Protein AF-A0A535HM49-F1 (afdb_monomer_lite)

Secondary structure (DSSP, 8-state):
--GGGHHHHHHHHHHHHHHHHHHH-HHHHHHHTT--TTT-HHHHHHHHHHHHHHHHHHHHHT-S-HHHHHHHHHHHHHHHHHHHHHHHHHHHTTSS-HHHHHHHHHHHHHHHHHHHHHHHHHHHT-

Structure (mmCIF, N/CA/C/O backbone):
data_AF-A0A535HM49-F1
#
_entry.id   AF-A0A535HM49-F1
#
loop_
_atom_site.group_PDB
_atom_site.id
_atom_site.type_symbol
_atom_site.label_atom_id
_atom_site.label_alt_id
_atom_site.label_comp_id
_atom_site.label_asym_id
_atom_site.label_entity_id
_atom_site.label_seq_id
_atom_site.pdbx_PDB_ins_code
_atom_site.Cartn_x
_atom_site.Cartn_y
_atom_site.Cartn_z
_atom_site.occupancy
_atom_site.B_iso_or_equiv
_atom_site.auth_seq_id
_atom_site.auth_comp_id
_atom_site.auth_asym_id
_atom_site.auth_atom_id
_atom_site.pdbx_PDB_model_num
ATOM 1 N N . MET A 1 1 ? -21.939 -0.656 11.832 1.00 58.00 1 MET A N 1
ATOM 2 C CA . MET A 1 1 ? -20.981 0.037 10.947 1.00 58.00 1 MET A CA 1
ATOM 3 C C . MET A 1 1 ? -21.359 1.504 10.981 1.00 58.00 1 MET A C 1
ATOM 5 O O . MET A 1 1 ? -22.457 1.829 10.551 1.00 58.00 1 MET A O 1
ATOM 9 N N . THR A 1 2 ? -20.556 2.350 11.621 1.00 68.56 2 THR A N 1
ATOM 10 C CA . THR A 1 2 ? -20.853 3.791 11.735 1.00 68.56 2 THR A CA 1
ATOM 11 C C . THR A 1 2 ? -20.188 4.555 10.585 1.00 68.56 2 THR A C 1
ATOM 13 O O . THR A 1 2 ? -19.307 4.017 9.915 1.00 68.56 2 THR A O 1
ATOM 16 N N . LEU A 1 3 ? -20.561 5.817 10.339 1.00 64.12 3 LEU A N 1
ATOM 17 C CA . LEU A 1 3 ? -19.879 6.653 9.332 1.00 64.12 3 LEU A CA 1
ATOM 18 C C . LEU A 1 3 ? -18.370 6.800 9.615 1.00 64.12 3 LEU A C 1
ATOM 20 O O . LEU A 1 3 ? -17.575 6.915 8.685 1.00 64.12 3 LEU A O 1
ATOM 24 N N . ALA A 1 4 ? -17.963 6.708 10.886 1.00 72.50 4 ALA A N 1
ATOM 25 C CA . ALA A 1 4 ? -16.563 6.721 11.307 1.00 72.50 4 ALA A CA 1
ATOM 26 C C . ALA A 1 4 ? -15.765 5.487 10.831 1.00 72.50 4 ALA A C 1
ATOM 28 O O . ALA A 1 4 ? -14.541 5.549 10.726 1.00 72.50 4 ALA A O 1
ATOM 29 N N . ASP A 1 5 ? -16.439 4.380 10.494 1.00 81.06 5 ASP A N 1
ATOM 30 C CA . ASP A 1 5 ? -15.800 3.173 9.959 1.00 81.06 5 ASP A CA 1
ATOM 31 C C . ASP A 1 5 ? -15.510 3.256 8.455 1.00 81.06 5 ASP A C 1
ATOM 33 O O . ASP A 1 5 ? -14.671 2.499 7.957 1.00 81.06 5 ASP A O 1
ATOM 37 N N . ALA A 1 6 ? -16.179 4.150 7.717 1.00 85.12 6 ALA A N 1
ATOM 38 C CA . ALA A 1 6 ? -16.119 4.180 6.255 1.00 85.12 6 ALA A CA 1
ATOM 39 C C . ALA A 1 6 ? -14.684 4.311 5.697 1.00 85.12 6 ALA A C 1
ATOM 41 O O . ALA A 1 6 ? -14.336 3.526 4.811 1.00 85.12 6 ALA A O 1
ATOM 42 N N . PRO A 1 7 ? -13.799 5.183 6.233 1.00 85.56 7 PRO A N 1
ATOM 43 C CA . PRO A 1 7 ? -12.413 5.267 5.768 1.00 85.56 7 PRO A CA 1
ATOM 44 C C . PRO A 1 7 ? -11.630 3.968 5.987 1.00 85.56 7 PRO A C 1
ATOM 46 O O . PRO A 1 7 ? -10.865 3.553 5.119 1.00 85.56 7 PRO A O 1
ATOM 49 N N . ARG A 1 8 ? -11.841 3.292 7.125 1.00 90.81 8 ARG A N 1
ATOM 50 C CA . ARG A 1 8 ? -11.186 2.015 7.448 1.00 90.81 8 ARG A CA 1
ATOM 51 C C . ARG A 1 8 ? -11.660 0.900 6.519 1.00 90.81 8 ARG A C 1
ATOM 53 O O . ARG A 1 8 ? -10.836 0.128 6.037 1.00 90.81 8 ARG A O 1
ATOM 60 N N . VAL A 1 9 ? -12.965 0.813 6.267 1.00 90.94 9 VAL A N 1
ATOM 61 C CA . VAL A 1 9 ? -13.550 -0.205 5.380 1.00 90.94 9 VAL A CA 1
ATOM 62 C C . VAL A 1 9 ? -13.108 0.018 3.935 1.00 90.94 9 VAL A C 1
ATOM 64 O O . VAL A 1 9 ? -12.677 -0.930 3.283 1.00 90.94 9 VAL A O 1
ATOM 67 N N . ALA A 1 10 ? -13.124 1.264 3.453 1.00 89.00 10 ALA A N 1
ATOM 68 C CA . ALA A 1 10 ? -12.599 1.607 2.133 1.00 89.00 10 ALA A CA 1
ATOM 69 C C . ALA A 1 10 ? -11.110 1.242 2.012 1.00 89.00 10 ALA A C 1
ATOM 71 O O . ALA A 1 10 ? -10.700 0.598 1.047 1.00 89.00 10 ALA A O 1
ATOM 72 N N . LEU A 1 11 ? -10.311 1.575 3.030 1.00 88.06 11 LEU A N 1
ATOM 73 C CA . LEU A 1 11 ? -8.896 1.221 3.091 1.00 88.06 11 LEU A CA 1
ATOM 74 C C . LEU A 1 11 ? -8.677 -0.300 3.072 1.00 88.06 11 LEU A C 1
ATOM 76 O O . LEU A 1 11 ? -7.763 -0.776 2.399 1.00 88.06 11 LEU A O 1
ATOM 80 N N . ALA A 1 12 ? -9.505 -1.071 3.779 1.00 93.50 12 ALA A N 1
ATOM 81 C CA . ALA A 1 12 ? -9.449 -2.529 3.756 1.00 93.50 12 ALA A CA 1
ATOM 82 C C . ALA A 1 12 ? -9.787 -3.090 2.368 1.00 93.50 12 ALA A C 1
ATOM 84 O O . ALA A 1 12 ? -9.040 -3.912 1.842 1.00 93.50 12 ALA A O 1
ATOM 85 N N . ALA A 1 13 ? -10.863 -2.604 1.745 1.00 94.00 13 ALA A N 1
ATOM 86 C CA . ALA A 1 13 ? -11.295 -3.046 0.423 1.00 94.00 13 ALA A CA 1
ATOM 87 C C . ALA A 1 13 ? -10.220 -2.793 -0.644 1.00 94.00 13 ALA A C 1
ATOM 89 O O . ALA A 1 13 ? -9.828 -3.716 -1.358 1.00 94.00 13 ALA A O 1
ATOM 90 N N . VAL A 1 14 ? -9.676 -1.572 -0.694 1.00 90.38 14 VAL A N 1
ATOM 91 C CA . VAL A 1 14 ? -8.587 -1.209 -1.617 1.00 90.38 14 VAL A CA 1
ATOM 92 C C . VAL A 1 14 ? -7.386 -2.136 -1.434 1.00 90.38 14 VAL A C 1
ATOM 94 O O . VAL A 1 14 ? -6.795 -2.588 -2.414 1.00 90.38 14 VAL A O 1
ATOM 97 N N . ARG A 1 15 ? -7.036 -2.468 -0.187 1.00 91.75 15 ARG A N 1
ATOM 98 C CA . ARG A 1 15 ? -5.926 -3.378 0.109 1.00 91.75 15 ARG A CA 1
ATOM 99 C C . ARG A 1 15 ? -6.175 -4.804 -0.347 1.00 91.75 15 ARG A C 1
ATOM 101 O O . ARG A 1 15 ? -5.292 -5.397 -0.956 1.00 91.75 15 ARG A O 1
ATOM 108 N N . LEU A 1 16 ? -7.347 -5.352 -0.057 1.00 95.75 16 LEU A N 1
ATOM 109 C CA . LEU A 1 16 ? -7.674 -6.719 -0.446 1.00 95.75 16 LEU A CA 1
ATOM 110 C C . LEU A 1 16 ? -7.692 -6.860 -1.972 1.00 95.75 16 LEU A C 1
ATOM 112 O O . LEU A 1 16 ? -7.115 -7.807 -2.499 1.00 95.75 16 LEU A O 1
ATOM 116 N N . VAL A 1 17 ? -8.256 -5.879 -2.684 1.00 94.19 17 VAL A N 1
ATOM 117 C CA . VAL A 1 17 ? -8.298 -5.877 -4.153 1.00 94.19 17 VAL A CA 1
ATOM 118 C C . VAL A 1 17 ? -6.903 -5.708 -4.754 1.00 94.19 17 VAL A C 1
ATOM 120 O O . VAL A 1 17 ? -6.470 -6.551 -5.536 1.00 94.19 17 VAL A O 1
ATOM 123 N N . ASN A 1 18 ? -6.167 -4.659 -4.379 1.00 91.06 18 ASN A N 1
ATOM 124 C CA . ASN A 1 18 ? -4.859 -4.380 -4.978 1.00 91.06 18 ASN A CA 1
ATOM 125 C C . ASN A 1 18 ? -3.808 -5.414 -4.562 1.00 91.06 18 ASN A C 1
ATOM 127 O O . ASN A 1 18 ? -3.019 -5.865 -5.390 1.00 91.06 18 ASN A O 1
ATOM 131 N N . GLY A 1 19 ? -3.814 -5.815 -3.289 1.00 93.56 19 GLY A N 1
ATOM 132 C CA . GLY A 1 19 ? -2.927 -6.845 -2.761 1.00 93.56 19 GLY A CA 1
ATOM 133 C C . GLY A 1 19 ? -3.217 -8.213 -3.370 1.00 93.56 19 GLY A C 1
ATOM 134 O O . GLY A 1 19 ? -2.289 -8.895 -3.797 1.00 93.56 19 GLY A O 1
ATOM 135 N N . GLY A 1 20 ? -4.496 -8.583 -3.485 1.00 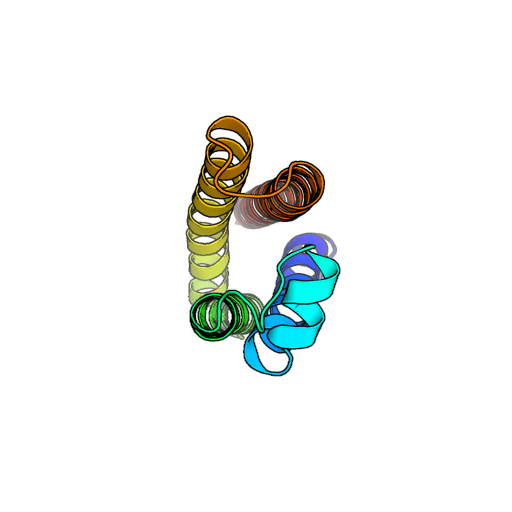96.56 20 GLY A N 1
ATOM 136 C CA . GLY A 1 20 ? -4.921 -9.816 -4.145 1.00 96.56 20 GLY A CA 1
ATOM 137 C C . GLY A 1 20 ? -4.534 -9.837 -5.623 1.00 96.56 20 GLY A C 1
ATOM 138 O O . GLY A 1 20 ? -3.953 -10.814 -6.090 1.00 96.56 20 GLY A O 1
ATOM 139 N N . ALA A 1 21 ? -4.757 -8.734 -6.345 1.00 93.88 21 ALA A N 1
ATOM 140 C CA . ALA A 1 21 ? -4.328 -8.598 -7.735 1.00 93.88 21 ALA A CA 1
ATOM 141 C C . ALA A 1 21 ? -2.801 -8.714 -7.883 1.00 93.88 21 ALA A C 1
ATOM 143 O O . ALA A 1 21 ? -2.332 -9.414 -8.775 1.00 93.88 21 ALA A O 1
ATOM 144 N N . ALA A 1 22 ? -2.017 -8.093 -6.998 1.00 92.69 22 ALA A N 1
ATOM 145 C CA . ALA A 1 22 ? -0.556 -8.191 -7.023 1.00 92.69 22 ALA A CA 1
ATOM 146 C C . ALA A 1 22 ? -0.049 -9.606 -6.686 1.00 92.69 22 ALA A C 1
ATOM 148 O O . ALA A 1 22 ? 0.951 -10.058 -7.240 1.00 92.69 22 ALA A O 1
ATOM 149 N N . LEU A 1 23 ? -0.753 -10.320 -5.804 1.00 94.94 23 LEU A N 1
ATOM 150 C CA . LEU A 1 23 ? -0.402 -11.672 -5.378 1.00 94.94 23 LEU A CA 1
ATOM 151 C C . LEU A 1 23 ? -0.749 -12.733 -6.435 1.00 94.94 23 LEU A C 1
ATOM 153 O O . LEU A 1 23 ? 0.063 -13.609 -6.737 1.00 94.94 23 LEU A O 1
ATOM 157 N N . VAL A 1 24 ? -1.952 -12.653 -7.003 1.00 97.06 24 VAL A N 1
ATOM 158 C CA . VAL A 1 24 ? -2.490 -13.674 -7.915 1.00 97.06 24 VAL A CA 1
ATOM 159 C C . VAL A 1 24 ? -2.160 -13.354 -9.372 1.00 97.06 24 VAL A C 1
ATOM 161 O O . VAL A 1 24 ? -1.825 -14.254 -10.139 1.00 97.06 24 VAL A O 1
ATOM 164 N N . LEU A 1 25 ? -2.193 -12.073 -9.754 1.00 94.69 25 LEU A N 1
ATOM 165 C CA . LEU A 1 25 ? -2.048 -11.600 -11.136 1.00 94.69 25 LEU A CA 1
ATOM 166 C C . LEU A 1 25 ? -0.872 -10.608 -11.310 1.00 94.69 25 LEU A C 1
ATOM 168 O O . LEU A 1 25 ? -1.046 -9.548 -11.926 1.00 94.69 25 LEU A O 1
ATOM 172 N N . PRO A 1 26 ? 0.351 -10.919 -10.828 1.00 91.50 26 PRO A N 1
ATOM 173 C CA . PRO A 1 26 ? 1.460 -9.961 -10.818 1.00 91.50 26 PRO A CA 1
ATOM 174 C C . PRO A 1 26 ? 1.879 -9.504 -12.217 1.00 91.50 26 PRO A C 1
ATOM 176 O O . PRO A 1 26 ? 2.234 -8.344 -12.393 1.00 91.50 26 PRO A O 1
ATOM 179 N N . ARG A 1 27 ? 1.806 -10.374 -13.235 1.00 90.62 27 ARG A N 1
ATOM 180 C CA . ARG A 1 27 ? 2.163 -10.004 -14.617 1.00 90.62 27 ARG A CA 1
ATOM 181 C C . ARG A 1 27 ? 1.196 -8.969 -15.181 1.00 90.62 27 ARG A C 1
ATOM 183 O O . ARG A 1 27 ? 1.623 -7.938 -15.688 1.00 90.62 27 ARG A O 1
ATOM 190 N N . THR A 1 28 ? -0.106 -9.210 -15.032 1.00 89.88 28 THR A N 1
ATOM 191 C CA . THR A 1 28 ? -1.157 -8.288 -15.477 1.00 89.88 28 THR A CA 1
ATOM 192 C C . THR A 1 28 ? -1.031 -6.932 -14.789 1.00 89.88 28 THR A C 1
ATOM 194 O O . THR A 1 28 ? -1.147 -5.896 -15.442 1.00 89.88 28 THR A O 1
ATOM 197 N N . LEU A 1 29 ? -0.759 -6.928 -13.481 1.00 86.94 29 LEU A N 1
ATOM 198 C CA . LEU A 1 29 ? -0.547 -5.691 -12.737 1.00 86.94 29 LEU A CA 1
ATOM 199 C C . LEU A 1 29 ? 0.741 -4.978 -13.175 1.00 86.94 29 LEU A C 1
ATOM 201 O O . LEU A 1 29 ? 0.715 -3.769 -13.388 1.00 86.94 29 LEU A O 1
ATOM 205 N N . GLY A 1 30 ? 1.831 -5.720 -13.381 1.00 85.94 30 GLY A N 1
ATOM 206 C CA . GLY A 1 30 ? 3.096 -5.198 -13.900 1.00 85.94 30 GLY A CA 1
ATOM 207 C C . GLY A 1 30 ? 2.924 -4.479 -15.239 1.00 85.94 30 GLY A C 1
ATOM 208 O O . GLY A 1 30 ? 3.312 -3.319 -15.353 1.00 85.94 30 GLY A O 1
ATOM 209 N N . HIS A 1 31 ? 2.234 -5.098 -16.202 1.00 85.06 31 HIS A N 1
ATOM 210 C CA . HIS A 1 31 ? 1.952 -4.470 -17.498 1.00 85.06 31 HIS A CA 1
ATOM 211 C C . HIS A 1 31 ? 1.144 -3.174 -17.367 1.00 85.06 31 HIS A C 1
ATOM 213 O O . HIS A 1 31 ? 1.452 -2.187 -18.033 1.00 85.06 31 HIS A O 1
ATOM 219 N N . ARG A 1 32 ? 0.139 -3.134 -16.479 1.00 81.12 32 ARG A N 1
ATOM 220 C CA . ARG A 1 32 ? -0.634 -1.903 -16.214 1.00 81.12 32 ARG A CA 1
ATOM 221 C C . ARG A 1 32 ? 0.221 -0.791 -15.614 1.00 81.12 32 ARG A C 1
ATOM 223 O O . ARG A 1 32 ? -0.055 0.382 -15.845 1.00 81.12 32 ARG A O 1
ATOM 230 N N . LEU A 1 33 ? 1.256 -1.160 -14.867 1.00 75.62 33 LEU A N 1
ATOM 231 C CA . LEU A 1 33 ? 2.250 -0.241 -14.325 1.00 75.62 33 LEU A CA 1
ATOM 232 C C . LEU A 1 33 ? 3.371 0.066 -15.330 1.00 75.62 33 LEU A C 1
ATOM 234 O O . LEU A 1 33 ? 4.313 0.759 -14.975 1.00 75.62 33 LEU A O 1
ATOM 238 N N . GLY A 1 34 ? 3.297 -0.413 -16.576 1.00 76.31 34 GLY A N 1
ATOM 239 C CA . GLY A 1 34 ? 4.330 -0.182 -17.589 1.00 76.31 34 GLY A CA 1
ATOM 240 C C . GLY A 1 34 ? 5.644 -0.919 -17.317 1.00 76.31 34 GLY A C 1
ATOM 241 O O . GLY A 1 34 ? 6.678 -0.528 -17.851 1.00 76.31 34 GLY A O 1
ATOM 242 N N . ILE A 1 35 ? 5.614 -1.955 -16.477 1.00 76.88 35 ILE A N 1
ATOM 243 C CA . ILE A 1 35 ? 6.729 -2.876 -16.260 1.00 76.88 35 ILE A CA 1
ATOM 244 C C . ILE A 1 35 ? 6.576 -4.016 -17.262 1.00 76.88 35 ILE A C 1
ATOM 246 O O . ILE A 1 35 ? 5.501 -4.611 -17.342 1.00 76.88 35 ILE A O 1
ATOM 250 N N . ASP A 1 36 ? 7.644 -4.342 -17.988 1.00 78.25 36 ASP A N 1
ATOM 251 C CA . ASP A 1 36 ? 7.725 -5.573 -18.774 1.00 78.25 36 ASP A CA 1
ATOM 252 C C . ASP A 1 36 ? 8.142 -6.743 -17.852 1.00 78.25 36 ASP A C 1
ATOM 254 O O . ASP A 1 36 ? 9.305 -6.821 -17.435 1.00 78.25 36 ASP A O 1
ATOM 258 N N . PRO A 1 37 ? 7.217 -7.648 -17.477 1.00 67.62 37 PRO A N 1
ATOM 259 C CA . PRO A 1 37 ? 7.504 -8.752 -16.567 1.00 67.62 37 PRO A CA 1
ATOM 260 C C . PRO A 1 37 ? 8.366 -9.843 -17.212 1.00 67.62 37 PRO A C 1
ATOM 262 O O . PRO A 1 37 ? 8.933 -10.662 -16.486 1.00 67.62 37 PRO A O 1
ATOM 265 N N . ASP A 1 38 ? 8.447 -9.880 -18.545 1.00 74.81 38 ASP A N 1
ATOM 266 C CA . ASP A 1 38 ? 9.266 -10.838 -19.286 1.00 74.81 38 ASP A CA 1
ATOM 267 C C . ASP A 1 38 ? 10.719 -10.366 -19.375 1.00 74.81 38 ASP A C 1
ATOM 269 O O . ASP A 1 38 ? 11.635 -11.181 -19.240 1.00 74.81 38 ASP A O 1
ATOM 273 N N . ALA A 1 39 ? 10.933 -9.050 -19.463 1.00 77.50 39 ALA A N 1
ATOM 274 C CA . ALA A 1 39 ? 12.253 -8.439 -19.316 1.00 77.50 39 ALA A CA 1
ATOM 275 C C . ALA A 1 39 ? 12.787 -8.514 -17.872 1.00 77.50 39 ALA A C 1
ATOM 277 O O . ALA A 1 39 ? 13.996 -8.609 -17.662 1.00 77.50 39 ALA A O 1
ATOM 278 N N . ASN A 1 40 ? 11.906 -8.499 -16.861 1.00 76.75 40 ASN A N 1
ATOM 279 C CA . ASN A 1 40 ? 12.296 -8.598 -15.454 1.00 76.75 40 ASN A CA 1
ATOM 280 C C . ASN A 1 40 ? 11.390 -9.548 -14.654 1.00 76.75 40 ASN A C 1
ATOM 282 O O . ASN A 1 40 ? 10.448 -9.135 -13.970 1.00 76.75 40 ASN A O 1
ATOM 286 N N . ARG A 1 41 ? 11.737 -10.840 -14.654 1.00 80.56 41 ARG A N 1
ATOM 287 C CA . ARG A 1 41 ? 10.991 -11.869 -13.905 1.00 80.56 41 ARG A CA 1
ATOM 288 C C . ARG A 1 41 ? 10.959 -11.618 -12.393 1.00 80.56 41 ARG A C 1
ATOM 290 O O . ARG A 1 41 ? 9.986 -12.001 -11.739 1.00 80.56 41 ARG A O 1
ATOM 297 N N . ALA A 1 42 ? 11.973 -10.947 -11.836 1.00 86.25 42 ALA A N 1
ATOM 298 C CA . ALA A 1 42 ? 12.012 -10.613 -10.412 1.00 86.25 42 ALA A CA 1
ATOM 299 C C . ALA A 1 42 ? 10.886 -9.639 -10.020 1.00 86.25 42 ALA A C 1
ATOM 301 O O . ALA A 1 42 ? 10.393 -9.705 -8.895 1.00 86.25 42 ALA A O 1
ATOM 302 N N . ALA A 1 43 ? 10.390 -8.817 -10.953 1.00 84.62 43 ALA A N 1
ATOM 303 C CA . ALA A 1 43 ? 9.263 -7.920 -10.701 1.00 84.62 43 ALA A CA 1
ATOM 304 C C . ALA A 1 43 ? 7.998 -8.686 -10.283 1.00 84.62 43 ALA A C 1
ATOM 306 O O . ALA A 1 43 ? 7.311 -8.287 -9.345 1.00 84.62 43 ALA A O 1
ATOM 307 N N . SER A 1 44 ? 7.720 -9.833 -10.913 1.00 89.31 44 SER A N 1
ATOM 308 C CA . SER A 1 44 ? 6.561 -10.657 -10.545 1.00 89.31 44 SER A CA 1
ATOM 309 C C . SER A 1 44 ? 6.698 -11.272 -9.152 1.00 89.31 44 SER A C 1
ATOM 311 O O . SER A 1 44 ? 5.704 -11.439 -8.452 1.00 89.31 44 SER A O 1
ATOM 313 N N . TYR A 1 45 ? 7.917 -11.621 -8.739 1.00 90.00 45 TYR A N 1
ATOM 314 C CA . TYR A 1 45 ? 8.187 -12.100 -7.385 1.00 90.00 45 TYR A CA 1
ATOM 315 C C . TYR A 1 45 ? 7.991 -10.983 -6.350 1.00 90.00 45 TYR A C 1
ATOM 317 O O . TYR A 1 45 ? 7.240 -11.161 -5.391 1.00 90.00 45 TYR A O 1
ATOM 325 N N . VAL A 1 46 ? 8.570 -9.803 -6.589 1.00 89.50 46 VAL A N 1
ATOM 326 C CA . VAL A 1 46 ? 8.434 -8.636 -5.702 1.00 89.50 46 VAL A CA 1
ATOM 327 C C . VAL A 1 46 ? 6.974 -8.191 -5.579 1.00 89.50 46 VAL A C 1
ATOM 329 O O . VAL A 1 46 ? 6.520 -7.908 -4.473 1.00 89.50 46 VAL A O 1
ATOM 332 N N . LEU A 1 47 ? 6.201 -8.205 -6.672 1.00 90.00 47 LEU A N 1
ATOM 333 C CA . LEU A 1 47 ? 4.766 -7.899 -6.632 1.00 90.00 47 LEU A CA 1
ATOM 334 C C . LEU A 1 47 ? 3.980 -8.876 -5.751 1.00 90.00 47 LEU A C 1
ATOM 336 O O . LEU A 1 47 ? 3.073 -8.447 -5.043 1.00 90.00 47 LEU A O 1
ATOM 340 N N . ARG A 1 48 ? 4.351 -10.162 -5.715 1.00 94.25 48 ARG A N 1
ATOM 341 C CA . ARG A 1 48 ? 3.721 -11.132 -4.807 1.00 94.25 48 ARG A CA 1
ATOM 342 C C . ARG A 1 48 ? 4.057 -10.859 -3.347 1.00 94.25 48 ARG A C 1
ATOM 344 O O . ARG A 1 48 ? 3.151 -10.870 -2.516 1.00 94.25 48 ARG A O 1
ATOM 351 N N . LEU A 1 49 ? 5.323 -10.562 -3.044 1.00 93.62 49 LEU A N 1
ATOM 352 C CA . LEU A 1 49 ? 5.744 -10.169 -1.693 1.00 93.62 49 LEU A CA 1
ATOM 353 C C . LEU A 1 49 ? 5.021 -8.897 -1.224 1.00 93.62 49 LEU A C 1
ATOM 355 O O . LEU A 1 49 ? 4.535 -8.822 -0.095 1.00 93.62 49 LEU A O 1
ATOM 359 N N . PHE A 1 50 ? 4.889 -7.915 -2.115 1.00 90.69 50 PHE A N 1
ATOM 360 C CA . PHE A 1 50 ? 4.121 -6.701 -1.858 1.00 90.69 50 PHE A CA 1
ATOM 361 C C . PHE A 1 50 ? 2.626 -7.000 -1.661 1.00 90.69 50 PHE A C 1
ATOM 363 O O . PHE A 1 50 ? 1.977 -6.458 -0.758 1.00 90.69 50 PHE A O 1
ATOM 370 N N . GLY A 1 51 ? 2.082 -7.894 -2.488 1.00 93.38 51 GLY A N 1
ATOM 371 C CA . GLY A 1 51 ? 0.682 -8.293 -2.488 1.00 93.38 51 GLY A CA 1
ATOM 372 C C . GLY A 1 51 ? 0.263 -8.954 -1.183 1.00 93.38 51 GLY A C 1
ATOM 373 O O . GLY A 1 51 ? -0.687 -8.492 -0.552 1.00 93.38 51 GLY A O 1
ATOM 374 N N . ILE A 1 52 ? 1.002 -9.971 -0.724 1.00 97.12 52 ILE A N 1
ATOM 375 C CA . ILE A 1 52 ? 0.658 -10.692 0.509 1.00 97.12 52 ILE A CA 1
ATOM 376 C C . ILE A 1 52 ? 0.687 -9.775 1.736 1.00 97.12 52 ILE A C 1
ATOM 378 O O . ILE A 1 52 ? -0.252 -9.793 2.530 1.00 97.12 52 ILE A O 1
ATOM 382 N N . ARG A 1 53 ? 1.689 -8.888 1.846 1.00 94.44 53 ARG A N 1
ATOM 383 C CA . ARG A 1 53 ? 1.753 -7.865 2.906 1.00 94.44 53 ARG A CA 1
ATOM 384 C C . ARG A 1 53 ? 0.490 -7.008 2.913 1.00 94.44 53 ARG A C 1
ATOM 386 O O . ARG A 1 53 ? -0.108 -6.760 3.958 1.00 94.44 53 ARG A O 1
ATOM 393 N N . THR A 1 54 ? 0.076 -6.565 1.732 1.00 94.06 54 THR A N 1
ATOM 394 C CA . THR A 1 54 ? -1.096 -5.706 1.564 1.00 94.06 54 THR A CA 1
ATOM 395 C C . THR A 1 54 ? -2.392 -6.432 1.934 1.00 94.06 54 THR A C 1
ATOM 397 O O . THR A 1 54 ? -3.226 -5.851 2.628 1.00 94.06 54 THR A O 1
ATOM 400 N N . VAL A 1 55 ? -2.537 -7.703 1.544 1.00 97.06 55 VAL A N 1
ATOM 401 C CA . VAL A 1 55 ? -3.690 -8.544 1.906 1.00 97.06 55 VAL A CA 1
ATOM 402 C C . VAL A 1 55 ? -3.784 -8.725 3.418 1.00 97.06 55 VAL A C 1
ATOM 404 O O . VAL A 1 55 ? -4.848 -8.489 3.983 1.00 97.06 55 VAL A O 1
ATOM 407 N N . VAL A 1 56 ? -2.679 -9.070 4.085 1.00 97.38 56 VAL A N 1
ATOM 408 C CA . VAL A 1 56 ? -2.656 -9.278 5.544 1.00 97.38 56 VAL A CA 1
ATOM 409 C C . VAL A 1 56 ? -3.080 -8.012 6.291 1.00 97.38 56 VAL A C 1
ATOM 411 O O . VAL A 1 56 ? -3.921 -8.084 7.187 1.00 97.38 56 VAL A O 1
ATOM 414 N N . ILE A 1 57 ? -2.586 -6.835 5.886 1.00 95.44 57 ILE A N 1
ATOM 415 C CA . ILE A 1 57 ? -3.037 -5.564 6.478 1.00 95.44 57 ILE A CA 1
ATOM 416 C C . ILE A 1 57 ? -4.530 -5.331 6.191 1.00 95.44 57 ILE A C 1
ATOM 418 O O . ILE A 1 57 ? -5.259 -4.880 7.069 1.00 95.44 57 ILE A O 1
ATOM 422 N N . GLY A 1 58 ? -5.005 -5.646 4.981 1.00 95.69 58 GLY A N 1
ATOM 423 C CA . GLY A 1 58 ? -6.421 -5.549 4.610 1.00 95.69 58 GLY A CA 1
ATOM 424 C C . GLY A 1 58 ? -7.337 -6.399 5.495 1.00 95.69 58 GLY A C 1
ATOM 425 O O . GLY A 1 58 ? -8.363 -5.905 5.955 1.00 95.69 58 GLY A O 1
ATOM 426 N N . LEU A 1 59 ? -6.936 -7.639 5.790 1.00 97.38 59 LEU A N 1
ATOM 427 C CA . LEU A 1 59 ? -7.665 -8.539 6.688 1.00 97.38 59 LEU A CA 1
ATOM 428 C C . LEU A 1 59 ? -7.673 -8.013 8.129 1.00 97.38 59 LEU A C 1
ATOM 430 O O . LEU A 1 59 ? -8.731 -7.938 8.747 1.00 97.38 59 LEU A O 1
ATOM 434 N N . ALA A 1 60 ? -6.526 -7.555 8.636 1.00 96.50 60 ALA A N 1
ATOM 435 C CA . ALA A 1 60 ? -6.428 -6.997 9.985 1.00 96.50 60 ALA A CA 1
ATOM 436 C C . ALA A 1 60 ? -7.283 -5.725 10.170 1.00 96.50 60 ALA A C 1
ATOM 438 O O . ALA A 1 60 ? -7.784 -5.447 11.259 1.00 96.50 60 ALA A O 1
ATOM 439 N N . LEU A 1 61 ? -7.510 -4.953 9.100 1.00 94.38 61 LEU A N 1
ATOM 440 C CA . LEU A 1 61 ? -8.386 -3.780 9.142 1.00 94.38 61 LEU A CA 1
ATOM 441 C C . LEU A 1 61 ? -9.864 -4.131 9.330 1.00 94.38 61 LEU A C 1
ATOM 443 O O . LEU A 1 61 ? -10.606 -3.263 9.790 1.00 94.38 61 LEU A O 1
ATOM 447 N N . VAL A 1 62 ? -10.302 -5.347 8.993 1.00 95.75 62 VAL A N 1
ATOM 448 C CA . VAL A 1 62 ? -11.688 -5.830 9.169 1.00 95.75 62 VAL A CA 1
ATOM 449 C C . VAL A 1 62 ? -11.831 -6.839 10.310 1.00 95.75 62 VAL A C 1
ATOM 451 O O . VAL A 1 62 ? -12.907 -7.408 10.483 1.00 95.75 62 VAL A O 1
ATOM 454 N N . ASP A 1 63 ? -10.777 -7.025 11.107 1.00 96.44 63 ASP A N 1
ATOM 455 C CA . ASP A 1 63 ? -10.780 -7.924 12.258 1.00 96.44 63 ASP A CA 1
ATOM 456 C C . ASP A 1 63 ? -11.884 -7.558 13.267 1.00 96.44 63 ASP A C 1
ATOM 458 O O . ASP A 1 63 ? -12.288 -6.395 13.372 1.00 96.44 63 ASP A O 1
ATOM 462 N N . LYS A 1 64 ? -12.381 -8.541 14.025 1.00 92.62 64 LYS A N 1
ATOM 463 C CA . LYS A 1 64 ? -13.394 -8.335 15.072 1.00 92.62 64 LYS A CA 1
ATOM 464 C C . LYS A 1 64 ? -12.809 -7.647 16.307 1.00 92.62 64 LYS A C 1
ATOM 466 O O . LYS A 1 64 ? -13.538 -6.915 16.981 1.00 92.62 64 LYS A O 1
ATOM 471 N N . ASP A 1 65 ? -11.510 -7.777 16.552 1.00 93.88 65 ASP A N 1
ATOM 472 C CA . ASP A 1 65 ? -10.811 -7.149 17.668 1.00 93.88 65 ASP A CA 1
ATOM 473 C C . ASP A 1 65 ? -10.470 -5.662 17.376 1.00 93.88 65 ASP A C 1
ATOM 475 O O . ASP A 1 65 ? -9.747 -5.352 16.419 1.00 93.88 65 ASP A O 1
ATOM 479 N N . PRO A 1 66 ? -10.971 -4.696 18.179 1.00 91.12 66 PRO A N 1
ATOM 480 C CA . PRO A 1 66 ? -10.632 -3.276 18.038 1.00 91.12 66 PRO A CA 1
ATOM 481 C C . PRO A 1 66 ? -9.141 -2.956 18.181 1.00 91.12 66 PRO A C 1
ATOM 483 O O . PRO A 1 66 ? -8.676 -2.009 17.541 1.00 91.12 66 PRO A O 1
ATOM 486 N N . VAL A 1 67 ? -8.392 -3.713 18.983 1.00 93.19 67 VAL A N 1
ATOM 487 C CA . VAL A 1 67 ? -6.950 -3.523 19.178 1.00 93.19 67 VAL A CA 1
ATOM 488 C C . VAL A 1 67 ? -6.202 -3.897 17.903 1.00 93.19 67 VAL A C 1
ATOM 490 O O . VAL A 1 67 ? -5.380 -3.111 17.423 1.00 93.19 67 VAL A O 1
ATOM 493 N N . VAL A 1 68 ? -6.553 -5.035 17.293 1.00 95.56 68 VAL A N 1
ATOM 494 C CA . VAL A 1 68 ? -5.993 -5.472 16.004 1.00 95.56 68 VAL A CA 1
ATOM 495 C C . VAL A 1 68 ? -6.268 -4.431 14.922 1.00 95.56 68 VAL A C 1
ATOM 497 O O . VAL A 1 68 ? -5.340 -4.002 14.233 1.00 95.56 68 VAL A O 1
ATOM 500 N N . ARG A 1 69 ? -7.510 -3.935 14.823 1.00 94.50 69 ARG A N 1
ATOM 501 C CA . ARG A 1 69 ? -7.868 -2.887 13.851 1.00 94.50 69 ARG A CA 1
ATOM 502 C C . ARG A 1 69 ? -7.087 -1.590 14.064 1.00 94.50 69 ARG A C 1
ATOM 504 O O . ARG A 1 69 ? -6.661 -0.968 13.091 1.00 94.50 69 ARG A O 1
ATOM 511 N N . ALA A 1 70 ? -6.924 -1.144 15.309 1.00 91.31 70 ALA A N 1
ATOM 512 C CA . ALA A 1 70 ? -6.181 0.077 15.623 1.00 91.31 70 ALA A CA 1
ATOM 513 C C . ALA A 1 70 ? -4.696 -0.058 15.253 1.00 91.31 70 ALA A C 1
ATOM 515 O O . ALA A 1 70 ? -4.132 0.831 14.611 1.00 91.31 70 ALA A O 1
ATOM 516 N N . ASN A 1 71 ? -4.087 -1.200 15.579 1.00 94.69 71 ASN A N 1
ATOM 517 C CA . ASN A 1 71 ? -2.716 -1.501 15.182 1.00 94.69 71 ASN A CA 1
ATOM 518 C C . ASN A 1 71 ? -2.569 -1.557 13.652 1.00 94.69 71 ASN A C 1
ATOM 520 O O . ASN A 1 71 ? -1.655 -0.956 13.090 1.00 94.69 71 ASN A O 1
ATOM 524 N N . ALA A 1 72 ? -3.515 -2.199 12.961 1.00 95.12 72 ALA A N 1
ATOM 525 C CA . ALA A 1 72 ? -3.518 -2.289 11.505 1.00 95.12 72 ALA A CA 1
ATOM 526 C C . ALA A 1 72 ? -3.561 -0.908 10.835 1.00 95.12 72 ALA A C 1
ATOM 528 O O . ALA A 1 72 ? -2.842 -0.690 9.863 1.00 95.12 72 ALA A O 1
ATOM 529 N N . VAL A 1 73 ? -4.340 0.045 11.363 1.00 93.19 73 VAL A N 1
ATOM 530 C CA . VAL A 1 73 ? -4.373 1.436 10.869 1.00 93.19 73 VAL A CA 1
ATOM 531 C C . VAL A 1 73 ? -3.030 2.152 11.076 1.00 93.19 73 VAL A C 1
ATOM 533 O O . VAL A 1 73 ? -2.588 2.891 10.194 1.00 93.19 73 VAL A O 1
ATOM 536 N N . ALA A 1 74 ? -2.350 1.930 12.204 1.00 92.31 74 ALA A N 1
ATOM 537 C CA . ALA A 1 74 ? -1.044 2.535 12.470 1.00 92.31 74 ALA A CA 1
ATOM 538 C C . ALA A 1 74 ? 0.048 1.977 11.542 1.00 92.31 74 ALA A C 1
ATOM 540 O O . ALA A 1 74 ? 0.732 2.743 10.860 1.00 92.31 74 ALA A O 1
ATOM 541 N N . VAL A 1 75 ? 0.156 0.647 11.451 1.00 93.75 75 VAL A N 1
ATOM 542 C CA . VAL A 1 75 ? 1.083 -0.044 10.537 1.00 93.75 75 VAL A CA 1
ATOM 543 C C . VAL A 1 75 ? 0.809 0.363 9.092 1.00 93.75 75 VAL A C 1
ATOM 545 O O . VAL A 1 75 ? 1.733 0.641 8.328 1.00 93.75 75 VAL A O 1
ATOM 548 N N . ALA A 1 76 ? -0.470 0.465 8.728 1.00 91.00 76 ALA A N 1
ATOM 549 C CA . ALA A 1 76 ? -0.896 0.878 7.407 1.00 91.00 76 ALA A CA 1
ATOM 550 C C . ALA A 1 76 ? -0.344 2.238 6.979 1.00 91.00 76 ALA A C 1
ATOM 552 O O . ALA A 1 76 ? 0.054 2.380 5.823 1.00 91.00 76 ALA A O 1
ATOM 553 N N . ALA A 1 77 ? -0.353 3.219 7.883 1.00 90.38 77 ALA A N 1
ATOM 554 C CA . ALA A 1 77 ? 0.138 4.559 7.598 1.00 90.38 77 ALA A CA 1
ATOM 555 C C . ALA A 1 77 ? 1.653 4.560 7.349 1.00 90.38 77 ALA A C 1
ATOM 557 O O . ALA A 1 77 ? 2.107 5.179 6.390 1.00 90.38 77 ALA A O 1
ATOM 558 N N . VAL A 1 78 ? 2.415 3.830 8.174 1.00 94.38 78 VAL A N 1
ATOM 559 C CA . VAL A 1 78 ? 3.878 3.732 8.045 1.00 94.38 78 VAL A CA 1
ATOM 560 C C . VAL A 1 78 ? 4.259 3.087 6.716 1.00 94.38 78 VAL A C 1
ATOM 562 O O . VAL A 1 78 ? 5.003 3.681 5.943 1.00 94.38 78 VAL A O 1
ATOM 565 N N . VAL A 1 79 ? 3.693 1.913 6.417 1.00 91.69 79 VAL A N 1
ATOM 566 C CA . VAL A 1 79 ? 3.995 1.171 5.183 1.00 91.69 79 VAL A CA 1
ATOM 567 C C . VAL A 1 79 ? 3.719 2.021 3.945 1.00 91.69 79 VAL A C 1
ATOM 569 O O . VAL A 1 79 ? 4.562 2.109 3.059 1.00 91.69 79 VAL A O 1
ATOM 572 N N . HIS A 1 80 ? 2.571 2.695 3.895 1.00 88.94 80 HIS A N 1
ATOM 573 C CA . HIS A 1 80 ? 2.182 3.464 2.713 1.00 88.94 80 HIS A CA 1
ATOM 574 C C . HIS A 1 80 ? 2.961 4.760 2.542 1.00 88.94 80 HIS A C 1
ATOM 576 O O . HIS A 1 80 ? 3.202 5.175 1.410 1.00 88.94 80 HIS A O 1
ATOM 582 N N . ALA A 1 81 ? 3.375 5.390 3.642 1.00 91.38 81 ALA A N 1
ATOM 583 C CA . ALA A 1 81 ? 4.264 6.542 3.574 1.00 91.38 81 ALA A CA 1
ATOM 584 C C . ALA A 1 81 ? 5.629 6.128 3.009 1.00 91.38 81 ALA A C 1
ATOM 586 O O . ALA A 1 81 ? 6.151 6.799 2.119 1.00 91.38 81 ALA A O 1
ATOM 587 N N . SER A 1 82 ? 6.160 4.986 3.460 1.00 94.81 82 SER A N 1
ATOM 588 C CA . SER A 1 82 ? 7.378 4.400 2.899 1.00 94.81 82 SER A CA 1
ATOM 589 C C . SER A 1 82 ? 7.211 4.049 1.420 1.00 94.81 82 SER A C 1
ATOM 591 O O . SER A 1 82 ? 8.044 4.447 0.615 1.00 94.81 82 SER A O 1
ATOM 593 N N . ASP A 1 83 ? 6.115 3.392 1.034 1.00 91.44 83 ASP A N 1
ATOM 594 C CA . ASP A 1 83 ? 5.856 3.018 -0.360 1.00 91.44 83 ASP A CA 1
ATOM 595 C C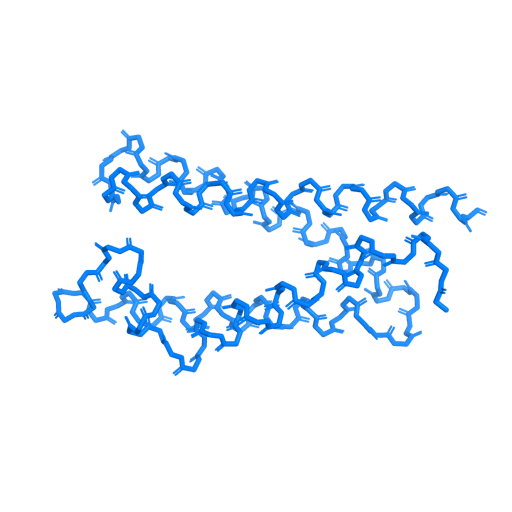 . ASP A 1 83 ? 5.721 4.253 -1.272 1.00 91.44 83 ASP A C 1
ATOM 597 O O . ASP A 1 83 ? 6.225 4.249 -2.396 1.00 91.44 83 ASP A O 1
ATOM 601 N N . ALA A 1 84 ? 5.068 5.324 -0.803 1.00 92.50 84 ALA A N 1
ATOM 602 C CA . ALA A 1 84 ? 4.958 6.584 -1.540 1.00 92.50 84 ALA A CA 1
ATOM 60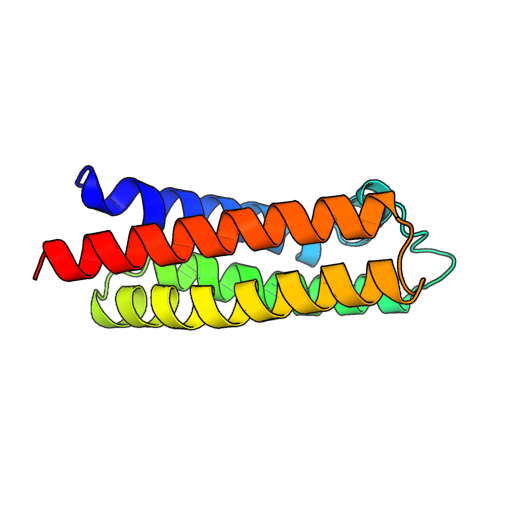3 C C . ALA A 1 84 ? 6.333 7.235 -1.750 1.00 92.50 84 ALA A C 1
ATOM 605 O O . ALA A 1 84 ? 6.656 7.635 -2.869 1.00 92.50 84 ALA A O 1
ATOM 606 N N . ALA A 1 85 ? 7.157 7.292 -0.699 1.00 95.88 85 ALA A N 1
ATOM 607 C CA . ALA A 1 85 ? 8.515 7.818 -0.781 1.00 95.88 85 ALA A CA 1
ATOM 608 C C . ALA A 1 85 ? 9.388 6.981 -1.728 1.00 95.88 85 ALA A C 1
ATOM 610 O O . ALA A 1 85 ? 10.062 7.535 -2.596 1.00 95.88 85 ALA A O 1
ATOM 611 N N . SER A 1 86 ? 9.335 5.651 -1.622 1.00 93.56 86 SER A N 1
ATOM 612 C CA . SER A 1 86 ? 10.070 4.743 -2.505 1.00 93.56 86 SER A CA 1
ATOM 613 C C . SER A 1 86 ? 9.642 4.886 -3.965 1.00 93.56 86 SER A C 1
ATOM 615 O O . SER A 1 86 ? 10.503 4.962 -4.837 1.00 93.56 86 SER A O 1
ATOM 617 N N . ALA A 1 87 ? 8.338 4.975 -4.248 1.00 90.81 87 ALA A N 1
ATOM 618 C CA . ALA A 1 87 ? 7.832 5.165 -5.607 1.00 90.81 87 ALA A CA 1
ATOM 619 C C . ALA A 1 87 ? 8.272 6.511 -6.206 1.00 90.81 87 ALA A C 1
ATOM 621 O O . ALA A 1 87 ? 8.697 6.562 -7.364 1.00 90.81 87 ALA A O 1
ATOM 622 N N . ALA A 1 88 ? 8.227 7.583 -5.411 1.00 93.62 88 ALA A N 1
ATOM 623 C CA . ALA A 1 88 ? 8.680 8.902 -5.834 1.00 93.62 88 ALA A CA 1
ATOM 624 C C . ALA A 1 88 ? 10.186 8.900 -6.132 1.00 93.62 88 ALA A C 1
ATOM 626 O O . ALA A 1 88 ? 10.600 9.325 -7.211 1.00 93.62 88 ALA A O 1
ATOM 627 N N . LEU A 1 89 ? 11.002 8.357 -5.223 1.00 96.19 89 LEU A N 1
ATOM 628 C CA . 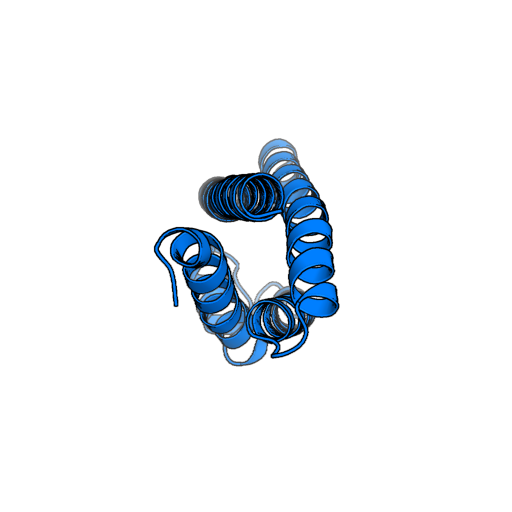LEU A 1 89 ? 12.453 8.244 -5.398 1.00 96.19 89 LEU A CA 1
ATOM 629 C C . LEU A 1 89 ? 12.822 7.376 -6.604 1.00 96.19 89 LEU A C 1
ATOM 631 O O . LEU A 1 89 ? 13.703 7.750 -7.375 1.00 96.19 89 LEU A O 1
ATOM 635 N N . ALA A 1 90 ? 12.129 6.257 -6.817 1.00 90.56 90 ALA A N 1
ATOM 636 C CA . ALA A 1 90 ? 12.338 5.403 -7.984 1.00 90.56 90 ALA A CA 1
ATOM 637 C C . ALA A 1 90 ? 12.023 6.135 -9.302 1.00 90.56 90 ALA A C 1
ATOM 639 O O . ALA A 1 90 ? 12.714 5.936 -10.299 1.00 90.56 90 ALA A O 1
ATOM 640 N N . GLY A 1 91 ? 11.023 7.023 -9.306 1.00 91.31 91 GLY A N 1
ATOM 641 C CA . GLY A 1 91 ? 10.745 7.907 -10.440 1.00 91.31 91 GLY A CA 1
ATOM 642 C C . GLY A 1 91 ? 11.818 8.974 -10.654 1.00 91.31 91 GLY A C 1
ATOM 643 O O . GLY A 1 91 ? 12.251 9.186 -11.783 1.00 91.31 91 GLY A O 1
ATOM 644 N N . LEU A 1 92 ? 12.272 9.623 -9.577 1.00 95.31 92 LEU A N 1
ATOM 645 C CA . LEU A 1 92 ? 13.300 10.672 -9.626 1.00 95.31 92 LEU A CA 1
ATOM 646 C C . LEU A 1 92 ? 14.676 10.138 -10.050 1.00 95.31 92 LEU A C 1
ATOM 648 O O . LEU A 1 92 ? 15.435 10.850 -10.699 1.00 95.31 92 LEU A O 1
ATOM 652 N N . THR A 1 93 ? 14.987 8.888 -9.705 1.00 95.56 93 THR A N 1
ATOM 653 C CA . THR A 1 93 ? 16.266 8.225 -10.021 1.00 95.56 93 THR A CA 1
ATOM 654 C C . THR A 1 93 ? 16.235 7.426 -11.326 1.00 95.56 93 THR A C 1
ATOM 656 O O . THR A 1 93 ? 17.236 6.819 -11.692 1.00 95.56 93 THR A O 1
ATOM 659 N N . GLY A 1 94 ? 15.099 7.399 -12.033 1.00 89.00 94 GLY A N 1
ATOM 660 C CA . GLY A 1 94 ? 14.952 6.670 -13.296 1.00 89.00 94 GLY A CA 1
ATOM 661 C C . GLY A 1 94 ? 14.869 5.144 -13.159 1.00 89.00 94 GLY A C 1
ATOM 662 O O . GLY A 1 94 ? 14.922 4.447 -14.168 1.00 89.00 94 GLY A O 1
ATOM 663 N N . GLN A 1 95 ? 14.704 4.610 -11.944 1.00 86.94 95 GLN A N 1
ATOM 664 C CA . GLN A 1 95 ? 14.504 3.172 -11.706 1.00 86.94 95 GLN A CA 1
ATOM 665 C C . GLN A 1 95 ? 13.144 2.676 -12.215 1.00 86.94 95 GLN A C 1
ATOM 667 O O . GLN A 1 95 ? 12.982 1.491 -12.504 1.00 86.94 95 GLN A O 1
ATOM 672 N N . LEU A 1 96 ? 12.158 3.574 -12.316 1.00 83.56 96 LEU A N 1
ATOM 673 C CA . LEU A 1 96 ? 10.839 3.287 -12.872 1.00 83.56 96 LEU A CA 1
ATOM 674 C C . LEU A 1 96 ? 10.486 4.251 -14.010 1.00 83.56 96 LEU A C 1
ATOM 676 O O . LEU A 1 96 ? 10.806 5.441 -13.933 1.00 83.56 96 LEU A O 1
ATOM 680 N N . PRO A 1 97 ? 9.731 3.788 -15.026 1.00 84.94 97 PRO A N 1
ATOM 681 C CA . PRO A 1 97 ? 9.133 4.678 -16.010 1.00 84.94 97 PRO A CA 1
ATOM 682 C C . PRO A 1 97 ? 8.297 5.765 -15.327 1.00 84.94 97 PRO A C 1
ATOM 684 O O . PRO A 1 97 ? 7.542 5.489 -14.394 1.00 84.94 97 PRO A O 1
ATOM 687 N N . ARG A 1 98 ? 8.362 7.004 -15.826 1.00 86.88 98 ARG A N 1
ATOM 688 C CA . ARG A 1 98 ? 7.702 8.166 -15.199 1.00 86.88 98 ARG A CA 1
ATOM 689 C C 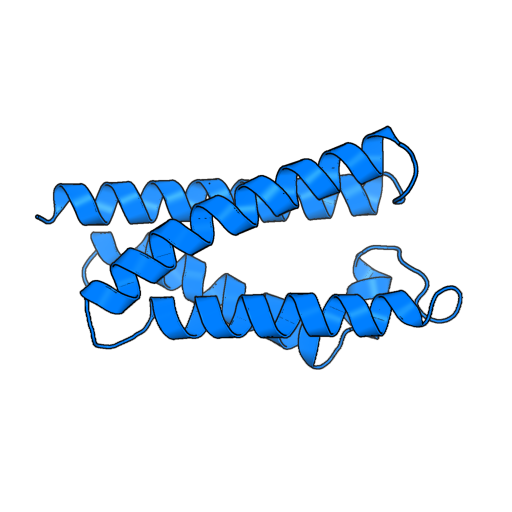. ARG A 1 98 ? 6.212 7.944 -14.920 1.00 86.88 98 ARG A C 1
ATOM 691 O O . ARG A 1 98 ? 5.727 8.318 -13.858 1.00 86.88 98 ARG A O 1
ATOM 698 N N . ARG A 1 99 ? 5.490 7.310 -15.852 1.00 83.94 99 ARG A N 1
ATOM 699 C CA . ARG A 1 99 ? 4.067 6.965 -15.672 1.00 83.94 99 ARG A CA 1
ATOM 700 C C . ARG A 1 99 ? 3.867 5.982 -14.514 1.00 83.94 99 ARG A C 1
ATOM 702 O O . ARG A 1 99 ? 3.024 6.233 -13.663 1.00 83.94 99 ARG A O 1
ATOM 709 N N . ALA A 1 100 ? 4.685 4.932 -14.448 1.00 83.25 100 ALA A N 1
ATOM 710 C CA . ALA A 1 100 ? 4.661 3.932 -13.381 1.00 83.25 100 ALA A CA 1
ATOM 711 C C . ALA A 1 100 ? 4.884 4.567 -12.004 1.00 83.25 100 ALA A C 1
ATOM 713 O O . ALA A 1 100 ? 4.097 4.359 -11.081 1.00 83.25 100 ALA A O 1
ATOM 714 N N . ALA A 1 101 ? 5.931 5.389 -11.891 1.00 88.06 101 ALA A N 1
ATOM 715 C CA . ALA A 1 101 ? 6.289 6.072 -10.655 1.00 88.06 101 ALA A CA 1
ATOM 716 C C . ALA A 1 101 ? 5.194 7.043 -10.192 1.00 88.06 101 ALA A C 1
ATOM 718 O O . ALA A 1 101 ? 4.847 7.053 -9.012 1.00 88.06 101 ALA A O 1
ATOM 719 N N . LEU A 1 102 ? 4.602 7.818 -11.111 1.00 89.19 102 LEU A N 1
ATOM 720 C CA . LEU A 1 102 ? 3.490 8.720 -10.797 1.00 89.19 102 LEU A CA 1
ATOM 721 C C . LEU A 1 102 ? 2.259 7.952 -10.306 1.00 89.19 102 LEU A C 1
ATOM 723 O O . LEU A 1 102 ? 1.705 8.300 -9.265 1.00 89.19 102 LEU A O 1
ATOM 727 N N . THR A 1 103 ? 1.855 6.891 -11.010 1.00 84.88 103 THR A N 1
ATOM 728 C CA . THR A 1 103 ? 0.713 6.059 -10.608 1.00 84.88 103 THR A CA 1
ATOM 729 C C . THR A 1 103 ? 0.942 5.423 -9.238 1.00 84.88 103 THR A C 1
ATOM 731 O O . THR A 1 103 ? 0.074 5.521 -8.372 1.00 84.88 103 THR A O 1
ATOM 734 N N . ALA A 1 104 ? 2.112 4.822 -9.008 1.00 85.06 104 ALA A N 1
ATOM 735 C CA . ALA A 1 104 ? 2.447 4.199 -7.730 1.00 85.06 104 ALA A CA 1
ATOM 736 C C . ALA A 1 104 ? 2.481 5.224 -6.583 1.00 85.06 104 ALA A C 1
ATOM 738 O O . ALA A 1 104 ? 1.862 5.004 -5.543 1.00 85.06 104 ALA A O 1
ATOM 739 N N . THR A 1 105 ? 3.120 6.380 -6.794 1.00 89.31 105 THR A N 1
ATOM 740 C CA . THR A 1 105 ? 3.177 7.465 -5.800 1.00 89.31 105 THR A CA 1
ATOM 741 C C . THR A 1 105 ? 1.780 7.980 -5.461 1.00 89.31 105 THR A C 1
ATOM 743 O O . THR A 1 105 ? 1.460 8.150 -4.284 1.00 89.31 105 THR A O 1
ATOM 746 N N . ALA A 1 106 ? 0.925 8.190 -6.467 1.00 88.88 106 ALA A N 1
ATOM 747 C CA . ALA A 1 106 ? -0.439 8.669 -6.269 1.00 88.88 106 ALA A CA 1
ATOM 748 C C . ALA A 1 106 ? -1.283 7.669 -5.465 1.00 88.88 106 ALA A C 1
ATOM 750 O O . ALA A 1 106 ? -1.898 8.052 -4.470 1.00 88.88 106 ALA A O 1
ATOM 751 N N . ILE A 1 107 ? -1.263 6.383 -5.840 1.00 85.81 107 ILE A N 1
ATOM 752 C CA . ILE A 1 107 ? -1.993 5.324 -5.124 1.00 85.81 107 ILE A CA 1
ATOM 753 C C . ILE A 1 107 ? -1.524 5.240 -3.667 1.00 85.81 107 ILE A C 1
ATOM 755 O O . ILE A 1 107 ? -2.350 5.248 -2.752 1.00 85.81 107 ILE A O 1
ATOM 759 N N . SER A 1 108 ? -0.211 5.201 -3.430 1.00 86.81 108 SER A N 1
ATOM 760 C CA . SER A 1 108 ? 0.342 5.146 -2.074 1.00 86.81 108 SER A CA 1
ATOM 761 C C . SER A 1 108 ? -0.023 6.387 -1.258 1.00 86.81 108 SER A C 1
ATOM 763 O O . SER A 1 108 ? -0.429 6.256 -0.106 1.00 86.81 108 SER A O 1
ATOM 765 N N . SER A 1 109 ? 0.004 7.579 -1.859 1.00 87.81 109 SER A N 1
ATOM 766 C CA . SER A 1 109 ? -0.377 8.831 -1.186 1.00 87.81 109 SER A CA 1
ATOM 767 C C . SER A 1 109 ? -1.858 8.857 -0.793 1.00 87.81 109 SER A C 1
ATOM 769 O O . SER A 1 109 ? -2.192 9.234 0.331 1.00 87.81 109 SER A O 1
ATOM 771 N N . VAL A 1 110 ? -2.756 8.386 -1.669 1.00 88.31 110 VAL A N 1
ATOM 772 C CA . VAL A 1 110 ? -4.182 8.217 -1.338 1.00 88.31 110 VAL A CA 1
ATOM 773 C C . VAL A 1 110 ? -4.346 7.257 -0.160 1.00 88.31 110 VAL A C 1
ATOM 775 O O . VAL A 1 110 ? -5.111 7.528 0.767 1.00 88.31 110 VAL A O 1
ATOM 778 N N . ASN A 1 111 ? -3.585 6.163 -0.135 1.00 86.69 111 ASN A N 1
ATOM 779 C CA . ASN A 1 111 ? -3.652 5.222 0.973 1.00 86.69 111 ASN A CA 1
ATOM 780 C C . ASN A 1 111 ? -3.095 5.789 2.292 1.00 86.69 111 ASN A C 1
ATOM 782 O O . ASN A 1 111 ? -3.614 5.450 3.361 1.00 86.69 111 ASN A O 1
ATOM 786 N N . VAL A 1 112 ? -2.074 6.654 2.245 1.00 88.25 112 VAL A N 1
ATOM 787 C CA . VAL A 1 112 ? -1.613 7.421 3.416 1.00 88.25 112 VAL A CA 1
ATOM 788 C C . VAL A 1 112 ? -2.750 8.293 3.934 1.00 88.25 112 VAL A C 1
ATOM 790 O O . VAL A 1 112 ? -3.090 8.200 5.113 1.00 88.25 112 VAL A O 1
ATOM 793 N N . ALA A 1 113 ? -3.392 9.073 3.060 1.00 89.81 113 ALA A N 1
ATOM 794 C CA . ALA A 1 113 ? -4.510 9.934 3.437 1.00 89.81 113 ALA A CA 1
ATOM 795 C C . ALA A 1 113 ? -5.651 9.138 4.095 1.00 89.81 113 ALA A C 1
ATOM 797 O O . ALA A 1 113 ? -6.084 9.484 5.194 1.00 89.81 113 ALA A O 1
ATOM 798 N N . LEU A 1 114 ? -6.075 8.021 3.495 1.00 85.69 114 LEU A N 1
ATOM 799 C CA . LEU A 1 114 ? -7.093 7.134 4.073 1.00 85.69 114 LEU A CA 1
ATOM 800 C C . LEU A 1 114 ? -6.682 6.576 5.444 1.00 85.69 114 LEU A C 1
ATOM 802 O O . LEU A 1 114 ? -7.507 6.519 6.355 1.00 85.69 114 LEU A O 1
ATOM 806 N N . SER A 1 115 ? -5.412 6.201 5.617 1.00 85.25 115 SER A N 1
ATOM 807 C CA . SER A 1 115 ? -4.898 5.685 6.895 1.00 85.25 115 SER A CA 1
ATOM 808 C C . SER A 1 115 ? -4.900 6.767 7.981 1.00 85.25 115 SER A C 1
ATOM 810 O O . SER A 1 115 ? -5.288 6.504 9.118 1.00 85.25 115 SER A O 1
ATOM 812 N N . LEU A 1 116 ? -4.531 8.003 7.633 1.00 89.88 116 LEU A N 1
ATOM 813 C CA . LEU A 1 116 ? -4.572 9.145 8.549 1.00 89.88 116 LEU A CA 1
ATOM 814 C C . LEU A 1 116 ? -6.010 9.525 8.928 1.00 89.88 116 LEU A C 1
ATOM 816 O O . LEU A 1 116 ? -6.279 9.786 10.101 1.00 89.88 116 LEU A O 1
ATOM 820 N N . LEU A 1 117 ? -6.940 9.512 7.969 1.00 89.69 117 LEU A N 1
ATOM 821 C CA . LEU A 1 117 ? -8.362 9.758 8.220 1.00 89.69 117 LEU A CA 1
ATOM 822 C C . LEU A 1 117 ? -8.971 8.676 9.121 1.00 89.69 117 LEU A C 1
ATOM 824 O O . LEU A 1 117 ? -9.646 9.006 10.094 1.00 89.69 117 LEU A O 1
ATOM 828 N N . ALA A 1 118 ? -8.674 7.399 8.862 1.00 86.88 118 ALA A N 1
ATOM 829 C CA . ALA A 1 118 ? -9.106 6.292 9.715 1.00 86.88 118 ALA A CA 1
ATOM 830 C C . ALA A 1 118 ? -8.550 6.420 11.143 1.00 86.88 118 ALA A C 1
ATOM 832 O O . ALA A 1 118 ? -9.280 6.216 12.112 1.00 86.88 118 ALA A O 1
ATOM 833 N N . ARG A 1 119 ? -7.279 6.822 11.291 1.00 86.75 119 ARG A N 1
ATOM 834 C CA . ARG A 1 119 ? -6.657 7.050 12.602 1.00 86.75 119 ARG A CA 1
ATOM 835 C C . ARG A 1 119 ? -7.320 8.202 13.356 1.00 86.75 119 ARG A C 1
ATOM 837 O O . ARG A 1 119 ? -7.584 8.073 14.547 1.00 86.75 119 ARG A O 1
ATOM 844 N N . ARG A 1 120 ? -7.618 9.312 12.671 1.00 88.25 120 ARG A N 1
ATOM 845 C CA . ARG A 1 120 ? -8.351 10.447 13.260 1.00 88.25 120 ARG A CA 1
ATOM 846 C C . ARG A 1 120 ? -9.744 10.032 13.733 1.00 88.25 120 ARG A C 1
ATOM 848 O O . ARG A 1 120 ? -10.108 10.354 14.858 1.00 88.25 120 ARG A O 1
ATOM 855 N N . ALA A 1 121 ? -10.478 9.275 12.918 1.00 84.44 121 ALA A N 1
ATOM 856 C CA . ALA A 1 121 ? -11.804 8.773 13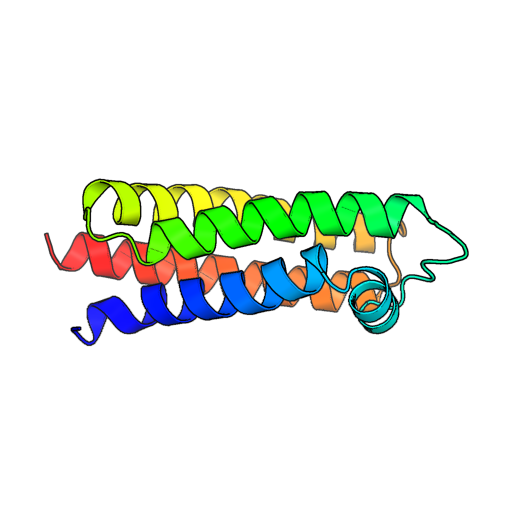.274 1.00 84.44 121 ALA A CA 1
ATOM 857 C C . ALA A 1 121 ? -11.772 7.836 14.497 1.00 84.44 121 ALA A C 1
ATOM 859 O O . ALA A 1 121 ? -12.639 7.927 15.358 1.00 84.44 121 ALA A O 1
ATOM 860 N N . GLN A 1 122 ? -10.747 6.983 14.617 1.00 83.31 122 GLN A N 1
ATOM 861 C CA . GLN A 1 122 ? -10.558 6.122 15.791 1.00 83.31 122 GLN A CA 1
ATOM 862 C C . GLN A 1 122 ? -10.268 6.906 17.073 1.00 83.31 122 GLN A C 1
ATOM 864 O O . GLN A 1 122 ? -10.728 6.502 18.134 1.00 83.31 122 GLN A O 1
ATOM 869 N N . ILE A 1 123 ? -9.493 7.992 16.989 1.00 82.38 123 ILE A N 1
ATOM 870 C CA . ILE A 1 123 ? -9.187 8.843 18.148 1.00 82.38 123 ILE A CA 1
ATOM 871 C C . ILE A 1 123 ? -10.439 9.597 18.602 1.00 82.38 123 ILE A C 1
ATOM 873 O O . ILE A 1 123 ? -10.696 9.653 19.793 1.00 82.38 123 ILE A O 1
ATOM 877 N N . ALA A 1 124 ? -11.230 10.130 17.668 1.00 81.12 124 ALA A N 1
ATOM 878 C CA . ALA A 1 124 ? -12.446 10.882 17.983 1.00 81.12 124 ALA A CA 1
ATOM 879 C C . ALA A 1 124 ? -13.586 10.025 18.571 1.00 81.12 124 ALA A C 1
ATOM 881 O O . ALA A 1 124 ? -14.536 10.572 19.117 1.00 81.12 124 ALA A O 1
ATOM 882 N N . ALA A 1 125 ? -13.518 8.699 18.418 1.00 74.56 125 ALA A N 1
ATOM 883 C CA . ALA A 1 125 ? -14.509 7.751 18.925 1.00 74.56 125 ALA A CA 1
ATOM 884 C C . ALA A 1 125 ? -14.127 7.113 20.279 1.00 74.56 125 ALA A C 1
ATOM 886 O O . ALA A 1 125 ? -14.840 6.220 20.738 1.00 74.56 125 ALA A O 1
ATOM 887 N N . ARG A 1 126 ? -12.992 7.511 20.869 1.00 66.31 126 ARG A N 1
ATOM 888 C CA . ARG A 1 126 ? -12.556 7.131 22.223 1.00 66.31 126 ARG A CA 1
ATOM 889 C C . ARG A 1 126 ? -12.927 8.223 23.211 1.00 66.31 126 ARG A C 1
ATOM 891 O O . ARG A 1 126 ? -13.261 7.846 24.351 1.00 66.31 126 ARG A O 1
#

pLDDT: mean 88.48, std 7.35, range [58.0, 97.38]

Radius of gyration: 15.21 Å; chains: 1; bounding box: 37×25×42 Å

Foldseek 3Di:
DDPLLVLLLVLLVCLLVQLVCLQPPVCVVCVVLVHHCVVPVVSSVVSNVVSVVSNVLSVQCVDPDPVSNLVSLVVQLVVLVVQLVVLCVCCVVVVGDVSSSVVSNVVSVVSNVSSVSSNVSSVVVD

Sequence (126 aa):
MTLADAPRVALAAVRLVNGGAALVLPRTLGHRLGIDPDANRAASYVLRLFGIRTVVIGLALVDKDPVVRANAVAVAAVVHASDAASAALAGLTGQLPRRAALTATAISSVNVALSLLARRAQIAAR